Protein AF-A0A4Q2Y073-F1 (afdb_monomer_lite)

Structure (mmCIF, N/CA/C/O backbone):
data_AF-A0A4Q2Y073-F1
#
_entry.id   AF-A0A4Q2Y073-F1
#
loop_
_atom_site.group_PDB
_atom_site.id
_atom_site.type_symbol
_atom_site.label_atom_id
_atom_site.label_alt_id
_atom_site.label_comp_id
_atom_site.label_asym_id
_atom_site.label_entity_id
_atom_site.label_seq_id
_atom_site.pdbx_PDB_ins_code
_atom_site.Cartn_x
_atom_site.Cartn_y
_atom_site.Cartn_z
_atom_site.occupancy
_atom_site.B_iso_or_equiv
_atom_site.auth_seq_id
_atom_site.auth_comp_id
_atom_site.auth_asym_id
_atom_site.auth_atom_id
_atom_site.pdbx_PDB_model_num
ATOM 1 N N . MET A 1 1 ? -20.822 -7.793 -3.739 1.00 75.00 1 MET A N 1
ATOM 2 C CA . MET A 1 1 ? -19.571 -7.142 -3.319 1.00 75.00 1 MET A CA 1
ATOM 3 C C . MET A 1 1 ? -18.975 -7.915 -2.156 1.00 75.00 1 MET A C 1
ATOM 5 O O . MET A 1 1 ? -19.641 -8.054 -1.139 1.00 75.00 1 MET A O 1
ATOM 9 N N . GLU A 1 2 ? -17.759 -8.429 -2.308 1.00 83.19 2 GLU A N 1
ATOM 10 C CA . GLU A 1 2 ? -16.995 -9.062 -1.223 1.00 83.19 2 GLU A CA 1
ATOM 11 C C . GLU A 1 2 ? -15.728 -8.241 -0.968 1.00 83.19 2 GLU A C 1
ATOM 13 O O . GLU A 1 2 ? -15.013 -7.920 -1.918 1.00 83.19 2 GLU A O 1
ATOM 18 N N . LEU A 1 3 ? -15.461 -7.868 0.287 1.00 86.25 3 LEU A N 1
ATOM 19 C CA . LEU A 1 3 ? -14.243 -7.145 0.656 1.00 86.25 3 LEU A CA 1
ATOM 20 C C . LEU A 1 3 ? -13.052 -8.110 0.585 1.00 86.25 3 LEU A C 1
ATOM 22 O O . LEU A 1 3 ? -13.012 -9.090 1.320 1.00 86.25 3 LEU A O 1
ATOM 26 N N . ALA A 1 4 ? -12.096 -7.837 -0.300 1.00 87.00 4 ALA A N 1
ATOM 27 C CA . ALA A 1 4 ? -10.931 -8.694 -0.515 1.00 87.00 4 ALA A CA 1
ATOM 28 C C . ALA A 1 4 ? -9.730 -8.285 0.348 1.00 87.00 4 ALA A C 1
ATOM 30 O O . ALA A 1 4 ? -8.956 -9.143 0.764 1.00 87.00 4 ALA A O 1
ATOM 31 N N . GLY A 1 5 ? -9.572 -6.991 0.628 1.00 85.88 5 GLY A N 1
ATOM 32 C CA . GLY A 1 5 ? -8.510 -6.488 1.494 1.00 85.88 5 GLY A CA 1
ATOM 33 C C . GLY A 1 5 ? -8.743 -5.039 1.899 1.00 85.88 5 GLY A C 1
ATOM 34 O O . GLY A 1 5 ? -9.392 -4.289 1.171 1.00 85.88 5 GLY A O 1
ATOM 35 N N . ILE A 1 6 ? -8.212 -4.652 3.057 1.00 91.56 6 ILE A N 1
ATOM 36 C CA . ILE A 1 6 ? -8.325 -3.304 3.616 1.00 91.56 6 ILE A CA 1
ATOM 37 C C . ILE A 1 6 ? -7.020 -2.922 4.315 1.00 91.56 6 ILE A C 1
ATOM 39 O O . ILE A 1 6 ? -6.387 -3.757 4.956 1.00 91.56 6 ILE A O 1
ATOM 43 N N . GLU A 1 7 ? -6.604 -1.672 4.153 1.00 90.38 7 GLU A N 1
ATOM 44 C CA . GLU A 1 7 ? -5.369 -1.134 4.703 1.00 90.38 7 GLU A CA 1
ATOM 45 C C . GLU A 1 7 ? -5.592 0.279 5.259 1.00 90.38 7 GLU A C 1
ATOM 47 O O . GLU A 1 7 ? -6.222 1.097 4.576 1.00 90.38 7 GLU A O 1
ATOM 52 N N . PRO A 1 8 ? -5.045 0.611 6.445 1.00 88.12 8 PRO A N 1
ATOM 53 C CA . PRO A 1 8 ? -4.270 -0.257 7.345 1.00 88.12 8 PRO A CA 1
ATOM 54 C C . PRO A 1 8 ? -5.143 -1.180 8.226 1.00 88.12 8 PRO A C 1
ATOM 56 O O . PRO A 1 8 ? -6.175 -0.753 8.732 1.00 88.12 8 PRO A O 1
ATOM 59 N N . ASP A 1 9 ? -4.680 -2.412 8.475 1.00 84.75 9 ASP A N 1
ATOM 60 C CA . ASP A 1 9 ? -5.306 -3.389 9.395 1.00 84.75 9 ASP A CA 1
ATOM 61 C C . ASP A 1 9 ? -4.313 -3.996 10.427 1.00 84.75 9 ASP A C 1
ATOM 63 O O . ASP A 1 9 ? -3.459 -4.804 10.046 1.00 84.75 9 ASP A O 1
ATOM 67 N N . PRO A 1 10 ? -4.342 -3.638 11.722 1.00 86.62 10 PRO A N 1
ATOM 68 C CA . PRO A 1 10 ? -5.423 -2.933 12.400 1.00 86.62 10 PRO A CA 1
ATOM 69 C C . PRO A 1 10 ? -5.473 -1.439 12.066 1.00 86.62 10 PRO A C 1
ATOM 71 O O . PRO A 1 10 ? -4.451 -0.802 11.799 1.00 86.62 10 PRO A O 1
ATOM 74 N N . HIS A 1 11 ? -6.684 -0.885 12.119 1.00 89.25 11 HIS A N 1
ATOM 75 C CA . HIS A 1 11 ? -6.937 0.537 11.912 1.00 89.25 11 HIS A CA 1
ATOM 76 C C . HIS A 1 11 ? -6.425 1.339 13.124 1.00 89.25 11 HIS A C 1
ATOM 78 O O . HIS A 1 11 ? -6.767 0.990 14.256 1.00 89.25 11 HIS A O 1
ATOM 84 N N . PRO A 1 12 ? -5.613 2.392 12.927 1.00 88.12 12 PRO A N 1
ATOM 85 C CA . PRO A 1 12 ? -5.075 3.190 14.022 1.00 88.12 12 PRO A CA 1
ATOM 86 C C . PRO A 1 12 ? -6.092 4.209 14.557 1.00 88.12 12 PRO A C 1
ATOM 88 O O . PRO A 1 12 ? -7.053 4.574 13.875 1.00 88.12 12 PRO A O 1
ATOM 91 N N . ASP A 1 13 ? -5.814 4.734 15.751 1.00 89.69 13 ASP A N 1
ATOM 92 C CA . ASP A 1 13 ? -6.601 5.805 16.365 1.00 89.69 13 ASP A CA 1
ATOM 93 C C . ASP A 1 13 ? -6.501 7.128 15.587 1.00 89.69 13 ASP A C 1
ATOM 95 O O . ASP A 1 13 ? -5.451 7.498 15.048 1.00 89.69 13 ASP A O 1
ATOM 99 N N . VAL A 1 14 ? -7.612 7.872 15.563 1.00 89.25 14 VAL A N 1
ATOM 100 C CA . VAL A 1 14 ? -7.724 9.158 14.863 1.00 89.25 14 VAL A CA 1
ATOM 101 C C . VAL A 1 14 ? -7.489 10.310 15.837 1.00 89.25 14 VAL A C 1
ATOM 103 O O . VAL A 1 14 ? -8.255 10.512 16.777 1.00 89.25 14 VAL A O 1
ATOM 106 N N . PHE A 1 15 ? -6.451 11.107 15.580 1.00 85.25 15 PHE A N 1
ATOM 107 C CA . PHE A 1 15 ? -6.108 12.290 16.372 1.00 85.25 15 PHE A CA 1
ATOM 108 C C . PHE A 1 15 ? -6.497 13.586 15.653 1.00 85.25 15 PHE A C 1
ATOM 110 O O . PHE A 1 15 ? -6.674 13.623 14.433 1.00 85.25 15 PHE A O 1
ATOM 117 N N . ALA A 1 16 ? -6.585 14.684 16.407 1.00 81.31 16 ALA A N 1
ATOM 118 C CA . ALA A 1 16 ? -6.810 16.005 15.830 1.00 81.31 16 ALA A CA 1
ATOM 119 C C . ALA A 1 16 ? -5.737 16.329 14.766 1.00 81.31 16 ALA A C 1
ATOM 121 O O . ALA A 1 16 ? -4.550 16.077 14.970 1.00 81.31 16 ALA A O 1
ATOM 122 N N . ALA A 1 17 ? -6.173 16.882 13.630 1.00 83.94 17 ALA A N 1
ATOM 123 C CA . ALA A 1 17 ? -5.347 17.294 12.486 1.00 83.94 17 ALA A CA 1
ATOM 124 C C . ALA A 1 17 ? -4.660 16.184 11.656 1.00 83.94 17 ALA A C 1
ATOM 126 O O . ALA A 1 17 ? -3.944 16.512 10.709 1.00 83.94 17 ALA A O 1
ATOM 127 N N . ARG A 1 18 ? -4.894 14.891 11.928 1.00 87.00 18 ARG A N 1
ATOM 128 C CA . ARG A 1 18 ? -4.392 13.790 11.082 1.00 87.00 18 ARG A CA 1
ATOM 129 C C . ARG A 1 18 ? -5.543 12.902 10.602 1.00 87.00 18 ARG A C 1
ATOM 131 O O . ARG A 1 18 ? -6.131 12.204 11.425 1.00 87.00 18 ARG A O 1
ATOM 138 N N . PRO A 1 19 ? -5.880 12.903 9.300 1.00 88.81 19 PRO A N 1
ATOM 139 C CA . PRO A 1 19 ? -6.921 12.023 8.792 1.00 88.81 19 PRO A CA 1
ATOM 140 C C . PRO A 1 19 ? -6.459 10.562 8.817 1.00 88.81 19 PRO A C 1
ATOM 142 O O . PRO A 1 19 ? -5.293 10.263 8.552 1.00 88.81 19 PRO A O 1
ATOM 145 N N . LEU A 1 20 ? -7.398 9.654 9.077 1.00 88.69 20 LEU A N 1
ATOM 146 C CA . LEU A 1 20 ? -7.237 8.238 8.775 1.00 88.69 20 LEU A CA 1
ATOM 147 C C . LEU A 1 20 ? -7.658 8.006 7.324 1.00 88.69 20 LEU A C 1
ATOM 149 O O . LEU A 1 20 ? -8.812 8.234 6.963 1.00 88.69 20 LEU A O 1
ATOM 153 N N . ILE A 1 21 ? -6.708 7.566 6.503 1.00 89.88 21 ILE A N 1
ATOM 154 C CA . ILE A 1 21 ? -6.957 7.155 5.123 1.00 89.88 21 ILE A CA 1
ATOM 155 C C . ILE A 1 21 ? -7.011 5.634 5.111 1.00 89.88 21 ILE A C 1
ATOM 157 O O . ILE A 1 21 ? -6.058 4.979 5.529 1.00 89.88 21 ILE A O 1
ATOM 161 N N . VAL A 1 22 ? -8.132 5.097 4.638 1.00 90.94 22 VAL A N 1
ATOM 162 C CA . VAL A 1 22 ? -8.341 3.659 4.485 1.00 90.94 22 VAL A CA 1
ATOM 163 C C . VAL A 1 22 ? -8.518 3.359 3.007 1.00 90.94 22 VAL A C 1
ATOM 165 O O . VAL A 1 22 ? -9.295 4.025 2.323 1.00 90.94 22 VAL A O 1
ATOM 168 N N . THR A 1 23 ? -7.794 2.362 2.514 1.00 90.44 23 THR A N 1
ATOM 169 C CA . THR A 1 23 ? -7.907 1.879 1.136 1.00 90.44 23 THR A CA 1
ATOM 170 C C . THR A 1 23 ? -8.220 0.397 1.148 1.00 90.44 23 THR A C 1
ATOM 172 O O . THR A 1 23 ? -7.755 -0.335 2.014 1.00 90.44 23 THR A O 1
ATOM 175 N N . GLY A 1 24 ? -9.020 -0.066 0.196 1.00 89.38 24 GLY A N 1
ATOM 176 C CA . GLY A 1 24 ? -9.394 -1.468 0.138 1.00 89.38 24 GLY A CA 1
ATOM 177 C C . GLY A 1 24 ? -9.779 -1.902 -1.260 1.00 89.38 24 GLY A C 1
ATOM 178 O O . GLY A 1 24 ? -10.102 -1.083 -2.119 1.00 89.38 24 GLY A O 1
ATOM 179 N N . THR A 1 25 ? -9.732 -3.208 -1.471 1.00 89.06 25 THR A N 1
ATOM 180 C CA . THR A 1 25 ? -10.136 -3.857 -2.713 1.00 89.06 25 THR A CA 1
ATOM 181 C C . THR A 1 25 ? -11.369 -4.703 -2.457 1.00 89.06 25 THR A C 1
ATOM 183 O O . THR A 1 25 ? -11.548 -5.282 -1.383 1.00 89.06 25 THR A O 1
ATOM 186 N N . TRP A 1 26 ? -12.238 -4.785 -3.454 1.00 88.75 26 TRP A N 1
ATOM 187 C CA . TRP A 1 26 ? -13.424 -5.628 -3.415 1.00 88.75 26 TRP A CA 1
ATOM 188 C C . TRP A 1 26 ? -13.524 -6.458 -4.690 1.00 88.75 26 TRP A C 1
ATOM 190 O O . TRP A 1 26 ? -12.904 -6.153 -5.708 1.00 88.75 26 TRP A O 1
ATOM 200 N N . LYS A 1 27 ? -14.321 -7.521 -4.624 1.00 87.12 27 LYS A N 1
ATOM 201 C CA . LYS A 1 27 ? -14.687 -8.356 -5.767 1.00 87.12 27 LYS A CA 1
ATOM 202 C C . LYS A 1 27 ? -16.178 -8.213 -6.074 1.00 87.12 27 LYS A C 1
ATOM 204 O O . LYS A 1 27 ? -17.012 -8.108 -5.166 1.00 87.12 27 LYS A O 1
ATOM 209 N N . GLY A 1 28 ? -16.506 -8.249 -7.364 1.00 85.06 28 GLY A N 1
ATOM 210 C CA . GLY A 1 28 ? -17.866 -8.079 -7.883 1.00 85.06 28 GLY A CA 1
ATOM 211 C C . GLY A 1 28 ? -18.299 -6.615 -7.994 1.00 85.06 28 GLY A C 1
ATOM 212 O O . GLY A 1 28 ? -17.498 -5.701 -7.803 1.00 85.06 28 GLY A O 1
ATOM 213 N N . GLU A 1 29 ? -19.576 -6.393 -8.304 1.00 80.50 29 GLU A N 1
ATOM 214 C CA . GLU A 1 29 ? -20.110 -5.040 -8.489 1.00 80.50 29 GLU A CA 1
ATOM 215 C C . GLU A 1 29 ? -20.151 -4.245 -7.171 1.00 80.50 29 GLU A C 1
ATOM 217 O O . GLU A 1 29 ? -20.529 -4.812 -6.133 1.00 80.50 29 GLU A O 1
ATOM 222 N N . PRO A 1 30 ? -19.768 -2.951 -7.191 1.00 76.44 30 PRO A N 1
ATOM 223 C CA . PRO A 1 30 ? -19.829 -2.080 -6.025 1.00 76.44 30 PRO A CA 1
ATOM 224 C C . PRO A 1 30 ? -21.289 -1.736 -5.714 1.00 76.44 30 PRO A C 1
ATOM 226 O O . PRO A 1 30 ? -21.911 -0.917 -6.384 1.00 76.44 30 PRO A O 1
ATOM 229 N N . ALA A 1 31 ? -21.843 -2.369 -4.683 1.00 79.50 31 ALA A N 1
ATOM 230 C CA . ALA A 1 31 ? -23.210 -2.136 -4.237 1.00 79.50 31 ALA A CA 1
ATOM 231 C C . ALA A 1 31 ? -23.277 -2.135 -2.708 1.00 79.50 31 ALA A C 1
ATOM 233 O O . ALA A 1 31 ? -22.659 -2.976 -2.052 1.00 79.50 31 ALA A O 1
ATOM 234 N N . GLY A 1 32 ? -24.060 -1.209 -2.147 1.00 86.00 32 GLY A N 1
ATOM 235 C CA . GLY A 1 32 ? -24.312 -1.108 -0.711 1.00 86.00 32 GLY A CA 1
ATOM 236 C C . GLY A 1 32 ? -23.710 0.138 -0.062 1.00 86.00 32 GLY A C 1
ATOM 237 O O . GLY A 1 32 ? -23.555 1.181 -0.696 1.00 86.00 32 GLY A O 1
ATOM 238 N N . LYS A 1 33 ? -23.417 0.029 1.238 1.00 90.75 33 LYS A N 1
ATOM 239 C CA . LYS A 1 33 ? -22.979 1.144 2.085 1.00 90.75 33 LYS A CA 1
ATOM 240 C C . LYS A 1 33 ? -21.693 0.797 2.820 1.00 90.75 33 LYS A C 1
ATOM 242 O O . LYS A 1 33 ? -21.567 -0.297 3.365 1.00 90.75 33 LYS A O 1
ATOM 247 N N . ILE A 1 34 ? -20.775 1.755 2.888 1.00 89.75 34 ILE A N 1
ATOM 248 C CA . ILE A 1 34 ? -19.626 1.708 3.791 1.00 89.75 34 ILE A CA 1
ATOM 249 C C . ILE A 1 34 ? -20.051 2.367 5.100 1.00 89.75 34 ILE A C 1
ATOM 251 O O . ILE A 1 34 ? -20.446 3.532 5.106 1.00 89.75 34 ILE A O 1
ATOM 255 N N . VAL A 1 35 ? -19.968 1.630 6.206 1.00 92.62 35 VAL A N 1
ATOM 256 C CA . VAL A 1 35 ? -20.296 2.139 7.542 1.00 92.62 35 VAL A CA 1
ATOM 257 C C . VAL A 1 35 ? -19.015 2.247 8.357 1.00 92.62 35 VAL A C 1
ATOM 259 O O . VAL A 1 35 ? -18.364 1.247 8.647 1.00 92.62 35 VAL A O 1
ATOM 262 N N . VAL A 1 36 ? -18.661 3.472 8.731 1.00 92.00 36 VAL A N 1
ATOM 263 C CA . VAL A 1 36 ? -17.516 3.781 9.587 1.00 92.00 36 VAL A CA 1
ATOM 264 C C . VAL A 1 36 ? -18.018 3.948 11.011 1.00 92.00 36 VAL A C 1
A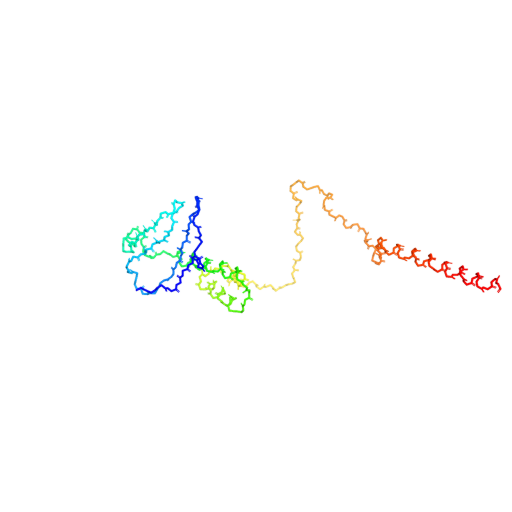TOM 266 O O . VAL A 1 36 ? -18.876 4.794 11.264 1.00 92.00 36 VAL A O 1
ATOM 269 N N . ARG A 1 37 ? -17.478 3.151 11.936 1.00 93.25 37 ARG A N 1
ATOM 270 C CA . ARG A 1 37 ? -17.812 3.185 13.365 1.00 93.25 37 ARG A CA 1
ATOM 271 C C . ARG A 1 37 ? -16.575 3.448 14.205 1.00 93.25 37 ARG A C 1
ATOM 273 O O . ARG A 1 37 ? -15.486 3.004 13.858 1.00 93.25 37 ARG A O 1
ATOM 280 N N . GLY A 1 38 ? -16.761 4.133 15.324 1.00 91.88 38 GLY A N 1
ATOM 281 C CA . GLY A 1 38 ? -15.699 4.387 16.287 1.00 91.88 38 GLY A CA 1
ATOM 282 C C . GLY A 1 38 ? -16.210 5.080 17.541 1.00 91.88 38 GLY A C 1
ATOM 283 O O . GLY A 1 38 ? -17.415 5.228 17.747 1.00 91.88 38 GLY A O 1
ATOM 284 N N . ILE A 1 39 ? -15.277 5.518 18.377 1.00 92.81 39 ILE A N 1
ATOM 285 C CA . ILE A 1 39 ? -15.551 6.288 19.590 1.00 92.81 39 ILE A CA 1
ATOM 286 C C . ILE A 1 39 ? -14.884 7.653 19.415 1.00 92.81 39 ILE A C 1
ATOM 288 O O . ILE A 1 39 ? -13.693 7.734 19.126 1.00 92.81 39 ILE A O 1
ATOM 292 N N . GLY A 1 40 ? -15.661 8.729 19.535 1.00 89.94 40 GLY A N 1
ATOM 293 C CA . GLY A 1 40 ? -15.152 10.096 19.461 1.00 89.94 40 GLY A CA 1
ATOM 294 C C . GLY A 1 40 ? -14.318 10.469 20.690 1.00 89.94 40 GLY A C 1
ATOM 295 O O . GLY A 1 40 ? -14.416 9.836 21.737 1.00 89.94 40 GLY A O 1
ATOM 296 N N . GLY A 1 41 ? -13.532 11.547 20.600 1.00 86.19 41 GLY A N 1
ATOM 297 C CA . GLY A 1 41 ? -12.655 11.992 21.700 1.00 86.19 41 GLY A CA 1
ATOM 298 C C . GLY A 1 41 ? -13.379 12.391 22.998 1.00 86.19 41 GLY A C 1
ATOM 299 O O . GLY A 1 41 ? -12.760 12.478 24.050 1.00 86.19 41 GLY A O 1
ATOM 300 N N . ASN A 1 42 ? -14.693 12.605 22.938 1.00 89.50 42 ASN A N 1
ATOM 301 C CA . ASN A 1 42 ? -15.586 12.842 24.077 1.00 89.50 42 ASN A CA 1
ATOM 302 C C . ASN A 1 42 ? -16.227 11.547 24.632 1.00 89.50 42 ASN A C 1
ATOM 304 O O . ASN A 1 42 ? -17.113 11.625 25.479 1.00 89.50 42 ASN A O 1
ATOM 308 N N . GLY A 1 43 ? -15.847 10.371 24.122 1.00 89.56 43 GLY A N 1
ATOM 309 C CA . GLY A 1 43 ? -16.414 9.076 24.500 1.00 89.56 43 GLY A CA 1
ATOM 310 C C . GLY A 1 43 ? -17.750 8.728 23.834 1.00 89.56 43 GLY A C 1
ATOM 311 O O . GLY A 1 43 ? -18.297 7.663 24.111 1.00 89.56 43 GLY A O 1
ATOM 312 N N . THR A 1 44 ? -18.298 9.575 22.954 1.00 94.12 44 THR A N 1
ATOM 313 C CA . THR A 1 44 ? -19.563 9.265 22.265 1.00 94.12 44 THR A CA 1
ATOM 314 C C . THR A 1 44 ? -19.340 8.336 21.080 1.00 94.12 44 THR A C 1
ATOM 316 O O . THR A 1 44 ? -18.359 8.491 20.350 1.00 94.12 44 THR A O 1
ATOM 319 N N . ALA A 1 45 ? -20.271 7.411 20.847 1.00 94.19 45 ALA A N 1
ATOM 320 C CA . ALA A 1 45 ? -20.250 6.574 19.654 1.00 94.19 45 ALA A CA 1
ATOM 321 C C . ALA A 1 45 ? -20.347 7.438 18.388 1.00 94.19 45 ALA A C 1
ATOM 323 O O . ALA A 1 45 ? -21.192 8.327 18.285 1.00 94.19 45 ALA A O 1
ATOM 324 N N . PHE A 1 46 ? -19.474 7.158 17.428 1.00 92.38 46 PHE A N 1
ATOM 325 C CA . PHE A 1 46 ? -19.470 7.769 16.110 1.00 92.38 46 PHE A CA 1
ATOM 326 C C . PHE A 1 46 ? -19.887 6.725 15.078 1.00 92.38 46 PHE A C 1
ATOM 328 O O . PHE A 1 46 ? -19.324 5.631 15.037 1.00 92.38 46 PHE A O 1
ATOM 335 N N . GLU A 1 47 ? -20.845 7.077 14.225 1.00 94.94 47 GLU A N 1
ATOM 336 C CA . GLU A 1 47 ? -21.219 6.284 13.059 1.00 94.94 47 GLU A CA 1
ATOM 337 C C . GLU A 1 47 ? -21.422 7.210 11.860 1.00 94.94 47 GLU A C 1
ATOM 339 O O . GLU A 1 47 ? -22.109 8.229 11.952 1.00 94.94 47 GLU A O 1
ATOM 344 N N . LYS A 1 48 ? -20.828 6.851 10.723 1.00 92.31 48 LYS A N 1
ATOM 345 C CA . LYS A 1 48 ? -21.055 7.525 9.447 1.00 92.31 48 LYS A CA 1
ATOM 346 C C . LYS A 1 48 ? -21.237 6.492 8.350 1.00 92.31 48 LYS A C 1
ATOM 348 O O . LYS A 1 48 ? -20.409 5.602 8.191 1.00 92.31 48 LYS A O 1
ATOM 353 N N . SER A 1 49 ? -22.307 6.641 7.579 1.00 93.62 49 SER A N 1
ATOM 354 C CA . SER A 1 49 ? -22.583 5.803 6.416 1.00 93.62 49 SER A CA 1
ATOM 355 C C . SER A 1 49 ? -22.274 6.569 5.136 1.00 93.62 49 SER A C 1
ATOM 357 O O . SER A 1 49 ? -22.618 7.742 5.017 1.00 93.62 49 SER A O 1
ATOM 359 N N . ILE A 1 50 ? -21.663 5.886 4.176 1.00 90.56 50 ILE A N 1
ATOM 360 C CA . ILE A 1 50 ? -21.389 6.381 2.827 1.00 90.56 50 ILE A CA 1
ATOM 361 C C . ILE A 1 50 ? -22.070 5.423 1.856 1.00 90.56 50 ILE A C 1
ATOM 363 O O . ILE A 1 50 ? -21.812 4.219 1.898 1.00 90.56 50 ILE A O 1
ATOM 367 N N . ASP A 1 51 ? -22.964 5.942 1.021 1.00 89.81 51 ASP A N 1
ATOM 368 C CA . ASP A 1 51 ? -23.603 5.161 -0.034 1.00 89.81 51 ASP A CA 1
ATOM 369 C C . ASP A 1 51 ? -22.683 5.085 -1.259 1.00 89.81 51 ASP A C 1
ATOM 371 O O . ASP A 1 51 ? -22.193 6.106 -1.748 1.00 89.81 51 ASP A O 1
ATOM 375 N N . LEU A 1 52 ? -22.410 3.867 -1.731 1.00 86.50 52 LEU A N 1
ATOM 376 C CA . LEU A 1 52 ? -21.486 3.656 -2.843 1.00 86.50 52 LEU A CA 1
ATOM 377 C C . LEU A 1 52 ? -22.046 4.171 -4.169 1.00 86.50 52 LEU A C 1
ATOM 379 O O . LEU A 1 52 ? -21.264 4.635 -4.994 1.00 86.50 52 LEU A O 1
ATOM 383 N N . ALA A 1 53 ? -23.365 4.124 -4.377 1.00 83.62 53 ALA A N 1
ATOM 384 C CA . ALA A 1 53 ? -23.976 4.607 -5.611 1.00 83.62 53 ALA A CA 1
ATOM 385 C C . ALA A 1 53 ? -23.900 6.138 -5.699 1.00 83.62 53 ALA A C 1
ATOM 387 O O . ALA A 1 53 ? -23.585 6.685 -6.755 1.00 83.62 53 ALA A O 1
ATOM 388 N N . GLU A 1 54 ? -24.122 6.828 -4.577 1.00 84.88 54 GLU A N 1
ATOM 389 C CA . GLU A 1 54 ? -23.990 8.286 -4.493 1.00 84.88 54 GLU A CA 1
ATOM 390 C C . GLU A 1 54 ? -22.534 8.733 -4.691 1.00 84.88 54 GLU A C 1
ATOM 392 O O . GLU A 1 54 ? -22.260 9.638 -5.480 1.00 84.88 54 GLU A O 1
ATOM 397 N N . ALA A 1 55 ? -21.583 8.057 -4.037 1.00 83.19 55 ALA A N 1
ATOM 398 C CA . ALA A 1 55 ? -20.160 8.347 -4.195 1.00 83.19 55 ALA A CA 1
ATOM 399 C C . ALA A 1 55 ? -19.684 8.111 -5.640 1.00 83.19 55 ALA A C 1
ATOM 401 O O . ALA A 1 55 ? -19.037 8.976 -6.230 1.00 83.19 55 ALA A O 1
ATOM 402 N N . ALA A 1 56 ? -20.067 6.978 -6.235 1.00 80.06 56 ALA A N 1
ATOM 403 C CA . ALA A 1 56 ? -19.784 6.643 -7.628 1.00 80.06 56 ALA A CA 1
ATOM 404 C C . ALA A 1 56 ? -20.324 7.695 -8.608 1.00 80.06 56 ALA A C 1
ATOM 406 O O . ALA A 1 56 ? -19.626 8.065 -9.552 1.00 80.06 56 ALA A O 1
ATOM 407 N N . ALA A 1 57 ? -21.540 8.201 -8.380 1.00 80.19 57 ALA A N 1
ATOM 408 C CA . ALA A 1 57 ? -22.136 9.240 -9.214 1.00 80.19 57 ALA A CA 1
ATOM 409 C C . ALA A 1 57 ? -21.394 10.585 -9.103 1.00 80.19 57 ALA A C 1
ATOM 411 O O . ALA A 1 57 ? -21.298 11.311 -10.090 1.00 80.19 57 ALA A O 1
ATOM 412 N N . ALA A 1 58 ? -20.854 10.913 -7.925 1.00 80.50 58 ALA A N 1
ATOM 413 C CA . ALA A 1 58 ? -20.158 12.175 -7.684 1.00 80.50 58 ALA A CA 1
ATOM 414 C C . ALA A 1 58 ? -18.719 12.205 -8.232 1.00 80.50 58 ALA A C 1
ATOM 416 O O . ALA A 1 58 ? -18.292 13.230 -8.763 1.00 80.50 58 ALA A O 1
ATOM 417 N N . THR A 1 59 ? -17.958 11.114 -8.092 1.00 78.38 59 THR A N 1
ATOM 418 C CA . THR A 1 59 ? -16.513 11.087 -8.410 1.00 78.38 59 THR A CA 1
ATOM 419 C C . THR A 1 59 ? -16.134 10.172 -9.571 1.00 78.38 59 THR A C 1
ATOM 421 O O . THR A 1 59 ? -14.978 10.174 -9.991 1.00 78.38 59 THR A O 1
ATOM 424 N N . GLY A 1 60 ? -17.082 9.393 -10.095 1.00 73.06 60 GLY A N 1
ATOM 425 C CA . GLY A 1 60 ? -16.788 8.277 -10.986 1.00 73.06 60 GLY A CA 1
ATOM 426 C C . GLY A 1 60 ? -16.287 7.053 -10.216 1.00 73.06 60 GLY A C 1
ATOM 427 O O . GLY A 1 60 ? -15.819 7.146 -9.079 1.00 73.06 60 GLY A O 1
ATOM 428 N N . VAL A 1 61 ? -16.424 5.884 -10.843 1.00 70.56 61 VAL A N 1
ATOM 429 C CA . VAL A 1 61 ? -16.095 4.579 -10.235 1.00 70.56 61 VAL A CA 1
ATOM 430 C C . VAL A 1 61 ? -14.665 4.147 -10.544 1.00 70.56 61 VAL A C 1
ATOM 432 O O . VAL A 1 61 ? -14.083 3.350 -9.814 1.00 70.56 61 VAL A O 1
ATOM 435 N N . ASP A 1 62 ? -14.104 4.675 -11.629 1.00 78.12 62 ASP A N 1
ATOM 436 C CA . ASP A 1 62 ? -12.879 4.163 -12.220 1.00 78.12 62 ASP A CA 1
ATOM 437 C C . ASP A 1 62 ? -11.823 5.264 -12.242 1.00 78.12 62 ASP A C 1
ATOM 439 O O . ASP A 1 62 ? -11.861 6.191 -13.053 1.00 78.12 62 ASP A O 1
ATOM 443 N N . HIS A 1 63 ? -10.903 5.196 -11.282 1.00 86.06 63 HIS A N 1
ATOM 444 C CA . HIS A 1 63 ? -9.799 6.136 -11.183 1.00 86.06 63 HIS A CA 1
ATOM 445 C C . HIS A 1 63 ? -8.478 5.357 -11.170 1.00 86.06 63 HIS A C 1
ATOM 447 O O . HIS A 1 63 ? -8.192 4.653 -10.195 1.00 86.06 63 HIS A O 1
ATOM 453 N N . PRO A 1 64 ? -7.616 5.510 -12.195 1.00 86.50 64 PRO A N 1
ATOM 454 C CA . PRO A 1 64 ? -6.447 4.647 -12.398 1.00 86.50 64 PRO A CA 1
ATOM 455 C C . PRO A 1 64 ? -5.413 4.739 -11.267 1.00 86.50 64 PRO A C 1
ATOM 457 O O . PRO A 1 64 ? -4.609 3.831 -11.078 1.00 86.50 64 PRO A O 1
ATOM 460 N N . ALA A 1 65 ? -5.437 5.819 -10.481 1.00 89.12 65 ALA A N 1
ATOM 461 C CA . ALA A 1 65 ? -4.559 5.964 -9.322 1.00 89.12 65 ALA A CA 1
ATOM 462 C C . ALA A 1 65 ? -4.988 5.137 -8.093 1.00 89.12 65 ALA A C 1
ATOM 464 O O . ALA A 1 65 ? -4.142 4.864 -7.246 1.00 89.12 65 ALA A O 1
ATOM 465 N N . LEU A 1 66 ? -6.261 4.733 -7.961 1.00 89.56 66 LEU A N 1
ATOM 466 C CA . LEU A 1 66 ? -6.744 4.037 -6.756 1.00 89.56 66 LEU A CA 1
ATOM 467 C C . LEU A 1 66 ? -6.086 2.661 -6.555 1.00 89.56 66 LEU A C 1
ATOM 469 O O . LEU A 1 66 ? -5.613 2.409 -5.444 1.00 89.56 66 LEU A O 1
ATOM 473 N N . PRO A 1 67 ? -5.953 1.800 -7.588 1.00 91.00 67 PRO A N 1
ATOM 474 C CA . PRO A 1 67 ? -5.231 0.536 -7.444 1.00 91.00 67 PRO A CA 1
ATOM 475 C C . PRO A 1 67 ? -3.770 0.737 -7.025 1.00 91.00 67 PRO A C 1
ATOM 477 O O . PRO A 1 67 ? -3.255 0.008 -6.182 1.00 91.00 67 PRO A O 1
ATOM 480 N N . VAL A 1 68 ? -3.113 1.762 -7.579 1.00 93.12 68 VAL A N 1
ATOM 481 C CA . VAL A 1 68 ? -1.715 2.103 -7.273 1.00 93.12 68 VAL A CA 1
ATOM 482 C C . VAL A 1 68 ? -1.572 2.588 -5.827 1.00 93.12 68 VAL A C 1
ATOM 484 O O . VAL A 1 68 ? -0.624 2.203 -5.147 1.00 93.12 68 VAL A O 1
ATOM 487 N N . LEU A 1 69 ? -2.508 3.408 -5.336 1.00 92.38 69 LEU A N 1
ATOM 488 C CA . LEU A 1 69 ? -2.520 3.888 -3.950 1.00 92.38 69 LEU A CA 1
ATOM 489 C C . LEU A 1 69 ? -2.696 2.740 -2.953 1.00 92.38 69 LEU A C 1
ATOM 491 O O . LEU A 1 69 ? -1.926 2.649 -1.999 1.00 92.38 69 LEU A O 1
ATOM 495 N N . TRP A 1 70 ? -3.649 1.840 -3.207 1.00 92.94 70 TRP A N 1
ATOM 496 C CA . TRP A 1 70 ? -3.835 0.644 -2.384 1.00 92.94 70 TRP A CA 1
ATOM 497 C C . TRP A 1 70 ? -2.569 -0.224 -2.361 1.00 92.94 70 TRP A C 1
ATOM 499 O O . TRP A 1 70 ? -2.084 -0.592 -1.291 1.00 92.94 70 TRP A O 1
ATOM 509 N N . ALA A 1 71 ? -1.988 -0.501 -3.533 1.00 94.81 71 ALA A N 1
ATOM 510 C CA . ALA A 1 71 ? -0.797 -1.338 -3.639 1.00 94.81 71 ALA A CA 1
ATOM 511 C C . ALA A 1 71 ? 0.409 -0.723 -2.911 1.00 94.81 71 ALA A C 1
ATOM 513 O O . ALA A 1 71 ? 1.156 -1.442 -2.252 1.00 94.81 71 ALA A O 1
ATOM 514 N N . ARG A 1 72 ? 0.580 0.606 -2.966 1.00 93.94 72 ARG A N 1
ATOM 515 C CA . ARG A 1 72 ? 1.636 1.315 -2.224 1.00 93.94 72 ARG A CA 1
ATOM 516 C C . ARG A 1 72 ? 1.482 1.179 -0.714 1.00 93.94 72 ARG A C 1
ATOM 518 O O . ARG A 1 72 ? 2.469 0.882 -0.047 1.00 93.94 72 ARG A O 1
ATOM 525 N N . GLU A 1 73 ? 0.278 1.364 -0.174 1.00 93.19 73 GLU A N 1
ATOM 526 C CA . GLU A 1 73 ? 0.056 1.186 1.267 1.00 93.19 73 GLU A CA 1
ATOM 527 C C . GLU A 1 73 ? 0.254 -0.273 1.696 1.00 93.19 73 GLU A C 1
ATOM 529 O O . GLU A 1 73 ? 0.871 -0.526 2.733 1.00 93.19 73 GLU A O 1
ATOM 534 N N . ARG A 1 74 ? -0.169 -1.241 0.870 1.00 93.94 74 ARG A N 1
ATOM 535 C CA . ARG A 1 74 ? 0.083 -2.668 1.118 1.00 93.94 74 ARG A CA 1
ATOM 536 C C . ARG A 1 74 ? 1.580 -2.982 1.153 1.00 93.94 74 ARG A C 1
ATOM 538 O O . ARG A 1 74 ? 2.038 -3.628 2.090 1.00 93.94 74 ARG A O 1
ATOM 545 N N . VAL A 1 75 ? 2.347 -2.490 0.178 1.00 94.75 75 VAL A N 1
ATOM 546 C CA . VAL A 1 75 ? 3.815 -2.624 0.142 1.00 94.75 75 VAL A CA 1
ATOM 547 C C . VAL A 1 75 ? 4.444 -2.006 1.387 1.00 94.75 75 VAL A C 1
ATOM 549 O O . VAL A 1 75 ? 5.200 -2.690 2.069 1.00 94.75 75 VAL A O 1
ATOM 552 N N . ARG A 1 76 ? 4.079 -0.766 1.740 1.00 92.94 76 ARG A N 1
ATOM 553 C CA . ARG A 1 76 ? 4.608 -0.072 2.925 1.00 92.94 76 ARG A CA 1
ATOM 554 C C . ARG A 1 76 ? 4.426 -0.904 4.195 1.00 92.94 76 ARG A C 1
ATOM 556 O O . ARG A 1 76 ? 5.335 -1.020 5.005 1.00 92.94 76 ARG A O 1
ATOM 563 N N . ARG A 1 77 ? 3.257 -1.523 4.354 1.00 91.19 77 ARG A N 1
ATOM 564 C CA . ARG A 1 77 ? 2.950 -2.383 5.502 1.00 91.19 77 ARG A CA 1
ATOM 565 C C . ARG A 1 77 ? 3.710 -3.702 5.501 1.00 91.19 77 ARG A C 1
ATOM 567 O O . ARG A 1 77 ? 4.074 -4.184 6.568 1.00 91.19 77 ARG A O 1
ATOM 574 N N . LEU A 1 78 ? 3.914 -4.303 4.333 1.00 93.38 78 LEU A N 1
ATOM 575 C CA . LEU A 1 78 ? 4.706 -5.525 4.191 1.00 93.38 78 LEU A CA 1
ATOM 576 C C . LEU A 1 78 ? 6.193 -5.265 4.466 1.00 93.38 78 LEU A C 1
ATOM 578 O O . LEU A 1 78 ? 6.867 -6.129 5.018 1.00 93.38 78 LEU A O 1
ATOM 582 N N . GLU A 1 79 ? 6.697 -4.078 4.129 1.00 92.69 79 GLU A N 1
ATOM 583 C CA . GLU A 1 79 ? 8.077 -3.668 4.417 1.00 92.69 79 GLU A CA 1
ATOM 584 C C . GLU A 1 79 ? 8.360 -3.514 5.917 1.00 92.69 79 GLU A C 1
ATOM 586 O O . GLU A 1 79 ? 9.474 -3.807 6.353 1.00 92.69 79 GLU A O 1
ATOM 591 N N . ASP A 1 80 ? 7.353 -3.122 6.704 1.00 90.75 80 ASP A N 1
ATOM 592 C CA . ASP A 1 80 ? 7.443 -3.030 8.168 1.00 90.75 80 ASP A CA 1
ATOM 593 C C . ASP A 1 80 ? 7.451 -4.418 8.856 1.00 90.75 80 ASP A C 1
ATOM 595 O O . ASP A 1 80 ? 7.789 -4.531 10.037 1.00 90.75 80 ASP A O 1
ATOM 599 N N . GLN A 1 81 ? 7.083 -5.495 8.147 1.00 88.56 81 GLN A N 1
ATOM 600 C CA . GLN A 1 81 ? 7.048 -6.859 8.688 1.00 88.56 81 GLN A CA 1
ATOM 601 C C . GLN A 1 81 ? 8.421 -7.548 8.638 1.00 88.56 81 GLN A C 1
ATOM 603 O O . GLN A 1 81 ? 9.337 -7.162 7.910 1.00 88.56 81 GLN A O 1
ATOM 608 N N . ALA A 1 82 ? 8.573 -8.631 9.408 1.00 85.88 82 ALA A N 1
ATOM 609 C CA . ALA A 1 82 ? 9.773 -9.458 9.343 1.00 85.88 82 ALA A CA 1
ATOM 610 C C . ALA A 1 82 ? 9.954 -10.036 7.930 1.00 85.88 82 ALA A C 1
ATOM 612 O O . ALA A 1 82 ? 9.036 -10.627 7.359 1.00 85.88 82 ALA A O 1
ATOM 613 N N . LYS A 1 83 ? 11.164 -9.898 7.378 1.00 89.94 83 LYS A N 1
ATOM 614 C CA . LYS A 1 83 ? 11.483 -10.363 6.024 1.00 89.94 83 LYS A CA 1
ATOM 615 C C . LYS A 1 83 ? 11.380 -11.887 5.946 1.00 89.94 83 LYS A C 1
ATOM 617 O O . LYS A 1 83 ? 12.271 -12.598 6.403 1.00 89.94 83 LYS A O 1
ATOM 622 N N . SER A 1 84 ? 10.304 -12.374 5.338 1.00 94.62 84 SER A N 1
ATOM 623 C CA . SER A 1 84 ? 10.105 -13.777 4.977 1.00 94.62 84 SER A CA 1
ATOM 624 C C . SER A 1 84 ? 10.093 -13.934 3.456 1.00 94.62 84 SER A C 1
ATOM 626 O O . SER A 1 84 ? 9.863 -12.971 2.722 1.00 94.62 84 SER A O 1
ATOM 628 N N . ALA A 1 85 ? 10.321 -15.153 2.962 1.00 95.12 85 ALA A N 1
ATOM 629 C CA . ALA A 1 85 ? 10.240 -15.432 1.526 1.00 95.12 85 ALA A CA 1
ATOM 630 C C . ALA A 1 85 ? 8.861 -15.071 0.945 1.00 95.12 85 ALA A C 1
ATOM 632 O O . ALA A 1 85 ? 8.763 -14.634 -0.200 1.00 95.12 85 ALA A O 1
ATOM 633 N N . ASP A 1 86 ? 7.803 -15.209 1.742 1.00 95.38 86 ASP A N 1
ATOM 634 C CA . ASP A 1 86 ? 6.432 -14.920 1.330 1.00 95.38 86 ASP A CA 1
ATOM 635 C C . ASP A 1 86 ? 6.198 -13.415 1.189 1.00 95.38 86 ASP A C 1
ATOM 637 O O . ASP A 1 86 ? 5.690 -12.975 0.160 1.00 95.38 86 ASP A O 1
ATOM 641 N N . VAL A 1 87 ? 6.673 -12.624 2.158 1.00 95.88 87 VAL A N 1
ATOM 642 C CA . VAL A 1 87 ? 6.614 -11.154 2.118 1.00 95.88 87 VAL A CA 1
ATOM 643 C C . VAL A 1 87 ? 7.384 -10.612 0.913 1.00 95.88 87 VAL A C 1
ATOM 645 O O . VAL A 1 87 ? 6.878 -9.762 0.184 1.00 95.88 87 VAL A O 1
ATOM 648 N N . VAL A 1 88 ? 8.581 -11.142 0.641 1.00 96.56 88 VAL A N 1
ATOM 649 C CA . VAL A 1 88 ? 9.378 -10.736 -0.530 1.00 96.56 88 VAL A CA 1
ATOM 650 C C . VAL A 1 88 ? 8.637 -11.038 -1.834 1.00 96.56 88 VAL A C 1
ATOM 652 O O . VAL A 1 88 ? 8.585 -10.185 -2.725 1.00 96.56 88 VAL A O 1
ATOM 655 N N . ARG A 1 89 ? 8.040 -12.231 -1.957 1.00 97.00 89 ARG A N 1
ATOM 656 C CA . ARG A 1 89 ? 7.252 -12.608 -3.141 1.00 97.00 89 ARG A CA 1
ATOM 657 C C . ARG A 1 89 ? 6.040 -11.703 -3.321 1.00 97.00 89 ARG A C 1
ATOM 659 O O . ARG A 1 89 ? 5.782 -11.284 -4.445 1.00 97.00 89 ARG A O 1
ATOM 666 N N . GLU A 1 90 ? 5.331 -11.376 -2.244 1.00 96.06 90 GLU A N 1
ATOM 667 C CA . GLU A 1 90 ? 4.161 -10.498 -2.296 1.00 96.06 90 GLU A CA 1
ATOM 668 C C . GLU A 1 90 ? 4.542 -9.067 -2.704 1.00 96.06 90 GLU A C 1
ATOM 670 O O . GLU A 1 90 ? 3.958 -8.533 -3.646 1.00 96.06 90 GLU A O 1
ATOM 675 N N . ILE A 1 91 ? 5.575 -8.475 -2.090 1.00 96.81 91 ILE A N 1
ATOM 676 C CA . ILE A 1 91 ? 6.061 -7.134 -2.459 1.00 96.81 91 ILE A CA 1
ATOM 677 C C . ILE A 1 91 ? 6.510 -7.103 -3.925 1.00 96.81 91 ILE A C 1
ATOM 679 O O . ILE A 1 91 ? 6.211 -6.152 -4.648 1.00 96.81 91 ILE A O 1
ATOM 683 N N . THR A 1 92 ? 7.213 -8.141 -4.383 1.00 97.25 92 THR A N 1
ATOM 684 C CA . THR A 1 92 ? 7.664 -8.235 -5.779 1.00 97.25 92 THR A CA 1
ATOM 685 C C . THR A 1 92 ? 6.473 -8.341 -6.730 1.00 97.25 92 THR A C 1
ATOM 687 O O . THR A 1 92 ? 6.420 -7.624 -7.726 1.00 97.25 92 THR A O 1
ATOM 690 N N . ALA A 1 93 ? 5.486 -9.184 -6.414 1.00 97.19 93 ALA A N 1
ATOM 691 C CA . ALA A 1 93 ? 4.285 -9.348 -7.228 1.00 97.19 93 ALA A CA 1
ATOM 692 C C . ALA A 1 93 ? 3.470 -8.049 -7.320 1.00 97.19 93 ALA A C 1
ATOM 694 O O . ALA A 1 93 ? 3.054 -7.670 -8.415 1.00 97.19 93 ALA A O 1
ATOM 695 N N . LEU A 1 94 ? 3.289 -7.336 -6.204 1.00 96.19 94 LEU A N 1
ATOM 696 C CA . LEU A 1 94 ? 2.630 -6.026 -6.178 1.00 96.19 94 LEU A CA 1
ATOM 697 C C . LEU A 1 94 ? 3.414 -4.987 -6.984 1.00 96.19 94 LEU A C 1
ATOM 699 O O . LEU A 1 94 ? 2.821 -4.245 -7.767 1.00 96.19 94 LEU A O 1
ATOM 703 N N . GLY A 1 95 ? 4.742 -4.976 -6.838 1.00 96.75 95 GLY A N 1
ATOM 704 C CA . GLY A 1 95 ? 5.638 -4.096 -7.584 1.00 96.75 95 GLY A CA 1
ATOM 705 C C . GLY A 1 95 ? 5.520 -4.273 -9.094 1.00 96.75 95 GLY A C 1
ATOM 706 O O . GLY A 1 95 ? 5.346 -3.298 -9.819 1.00 96.75 95 GLY A O 1
ATOM 707 N N . LEU A 1 96 ? 5.527 -5.521 -9.563 1.00 96.62 96 LEU A N 1
ATOM 708 C CA . LEU A 1 96 ? 5.383 -5.839 -10.983 1.00 96.62 96 LEU A CA 1
ATOM 709 C C . LEU A 1 96 ? 3.963 -5.577 -11.505 1.00 96.62 96 LEU A C 1
ATOM 711 O O . LEU A 1 96 ? 3.810 -5.027 -12.590 1.00 96.62 96 LEU A O 1
ATOM 715 N N . THR A 1 97 ? 2.927 -5.933 -10.739 1.00 96.00 97 THR A N 1
ATOM 716 C CA . THR A 1 97 ? 1.518 -5.788 -11.162 1.00 96.00 97 THR A CA 1
ATOM 717 C C . THR A 1 97 ? 1.107 -4.323 -11.298 1.00 96.00 97 THR A C 1
ATOM 719 O O . THR A 1 97 ? 0.352 -3.971 -12.201 1.00 96.00 97 THR A O 1
ATOM 722 N N . HIS A 1 98 ? 1.600 -3.462 -10.405 1.00 94.94 98 HIS A N 1
ATOM 723 C CA . HIS A 1 98 ? 1.206 -2.053 -10.332 1.00 94.94 98 HIS A CA 1
ATOM 724 C C . HIS A 1 98 ? 2.304 -1.083 -10.780 1.00 94.94 98 HIS A C 1
ATOM 726 O O . HIS A 1 98 ? 2.164 0.122 -10.561 1.00 94.94 98 HIS A O 1
ATOM 732 N N . SER A 1 99 ? 3.387 -1.582 -11.386 1.00 95.19 99 SER A N 1
ATOM 733 C CA . SER A 1 99 ? 4.544 -0.776 -11.795 1.00 95.19 99 SER A CA 1
ATOM 734 C C . SER A 1 99 ? 5.038 0.127 -10.656 1.00 95.19 99 SER A C 1
ATOM 736 O O . SER A 1 99 ? 5.147 1.346 -10.801 1.00 95.19 99 SER A O 1
ATOM 738 N N . LEU A 1 100 ? 5.283 -0.458 -9.483 1.00 95.56 100 LEU A N 1
ATOM 739 C CA . LEU A 1 100 ? 5.828 0.248 -8.325 1.00 95.56 100 LEU A CA 1
ATOM 740 C C . LEU A 1 100 ? 7.315 -0.042 -8.193 1.00 95.56 100 LEU A C 1
ATOM 742 O O . LEU A 1 100 ? 7.736 -1.184 -8.343 1.00 95.56 100 LEU A O 1
ATOM 746 N N . LEU A 1 101 ? 8.083 0.988 -7.842 1.00 95.19 101 LEU A N 1
ATOM 747 C CA . LEU A 1 101 ? 9.460 0.823 -7.401 1.00 95.19 101 LEU A CA 1
ATOM 748 C C . LEU A 1 101 ? 9.455 0.394 -5.932 1.00 95.19 101 LEU A C 1
ATOM 750 O O . LEU A 1 101 ? 8.913 1.090 -5.076 1.00 95.19 101 LEU A O 1
ATOM 754 N N . THR A 1 102 ? 10.048 -0.760 -5.667 1.00 95.38 102 THR A N 1
ATOM 755 C CA . THR A 1 102 ? 10.155 -1.399 -4.351 1.00 95.38 102 THR A CA 1
ATOM 756 C C . THR A 1 102 ? 11.606 -1.839 -4.131 1.00 95.38 102 THR A C 1
ATOM 758 O O . THR A 1 102 ? 12.387 -1.851 -5.084 1.00 95.38 102 THR A O 1
ATOM 761 N N . PRO A 1 103 ? 12.001 -2.282 -2.925 1.00 94.12 103 PRO A N 1
ATOM 762 C CA . PRO A 1 103 ? 13.331 -2.850 -2.689 1.00 94.12 103 PRO A CA 1
ATOM 763 C C . PRO A 1 103 ? 13.689 -4.050 -3.585 1.00 94.12 103 PRO A C 1
ATOM 765 O O . PRO A 1 103 ? 14.854 -4.438 -3.639 1.00 94.12 103 PRO A O 1
ATOM 768 N N . TYR A 1 104 ? 12.703 -4.645 -4.269 1.00 95.38 104 TYR A N 1
ATOM 769 C CA . TYR A 1 104 ? 12.848 -5.843 -5.101 1.00 95.38 104 TYR A CA 1
ATOM 770 C C . TYR A 1 104 ? 12.549 -5.601 -6.589 1.00 95.38 104 TYR A C 1
ATOM 772 O O . TYR A 1 104 ? 12.532 -6.548 -7.372 1.00 95.38 104 TYR A O 1
ATOM 780 N N . THR A 1 105 ? 12.300 -4.355 -7.000 1.00 95.94 105 THR A N 1
ATOM 781 C CA . THR A 1 105 ? 11.965 -3.999 -8.388 1.00 95.94 105 THR A CA 1
ATOM 782 C C . THR A 1 105 ? 12.734 -2.753 -8.824 1.00 95.94 105 THR A C 1
ATOM 784 O O . THR A 1 105 ? 13.091 -1.901 -8.015 1.00 95.94 105 THR A O 1
ATOM 787 N N . SER A 1 106 ? 13.027 -2.641 -10.118 1.00 94.75 106 SER A N 1
ATOM 788 C CA . SER A 1 106 ? 13.717 -1.477 -10.680 1.00 94.75 106 SER A CA 1
ATOM 789 C C . SER A 1 106 ? 13.200 -1.181 -12.082 1.00 94.75 106 SER A C 1
ATOM 791 O O . SER A 1 106 ? 12.816 -2.096 -12.811 1.00 94.75 106 SER A O 1
ATOM 793 N N . PHE A 1 107 ? 13.189 0.097 -12.456 1.00 94.88 107 PHE A N 1
ATOM 794 C CA . PHE A 1 107 ? 12.915 0.506 -13.828 1.00 94.88 107 PHE A CA 1
ATOM 795 C C . PHE A 1 107 ? 14.223 0.554 -14.607 1.00 94.88 107 PHE A C 1
ATOM 797 O O . PHE A 1 107 ? 15.120 1.328 -14.273 1.00 94.88 107 PHE A O 1
ATOM 804 N N . LEU A 1 108 ? 14.316 -0.266 -15.649 1.00 92.06 108 LEU A N 1
ATOM 805 C CA . LEU A 1 108 ? 15.431 -0.257 -16.583 1.00 92.06 108 LEU A CA 1
ATOM 806 C C . LEU A 1 108 ? 14.964 0.373 -17.896 1.00 92.06 108 LEU A C 1
ATOM 808 O O . LEU A 1 108 ? 14.091 -0.171 -18.568 1.00 92.06 108 LEU A O 1
ATOM 812 N N . ALA A 1 109 ? 15.547 1.515 -18.257 1.00 87.81 109 ALA A N 1
ATOM 813 C CA . ALA A 1 109 ? 15.376 2.094 -19.583 1.00 87.81 109 AL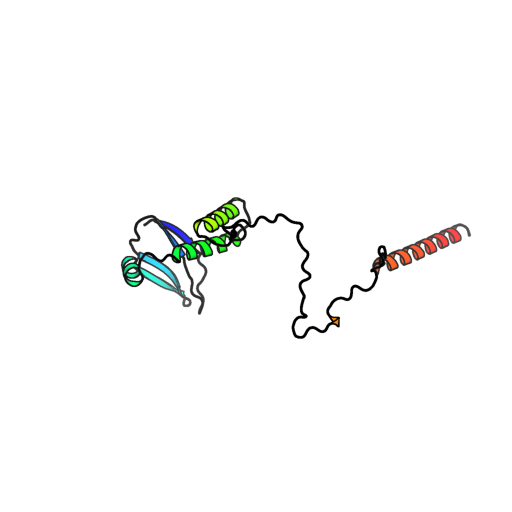A A CA 1
ATOM 814 C C . ALA A 1 109 ? 16.435 1.496 -20.517 1.00 87.81 109 ALA A C 1
ATOM 816 O O . ALA A 1 109 ? 17.632 1.627 -20.261 1.00 87.81 109 ALA A O 1
ATOM 817 N N . ILE A 1 110 ? 15.985 0.820 -21.571 1.00 84.12 110 ILE A N 1
ATOM 818 C CA . ILE A 1 110 ? 16.844 0.233 -22.601 1.00 84.12 110 ILE A CA 1
ATOM 819 C C . ILE A 1 110 ? 16.744 1.131 -23.833 1.00 84.12 110 ILE A C 1
ATOM 821 O O . ILE A 1 110 ? 15.642 1.494 -24.236 1.00 84.12 110 ILE A O 1
ATOM 825 N N . ASP A 1 111 ? 17.888 1.506 -24.402 1.00 84.06 111 ASP A N 1
ATOM 826 C CA . ASP A 1 111 ? 17.933 2.203 -25.689 1.00 84.06 111 ASP A CA 1
ATOM 827 C C . ASP A 1 111 ? 17.624 1.204 -26.816 1.00 84.06 111 ASP A C 1
ATOM 829 O O . ASP A 1 111 ? 18.170 0.099 -26.840 1.00 84.06 111 ASP A O 1
ATOM 833 N N . GLU A 1 112 ? 16.734 1.574 -27.735 1.00 80.56 112 GLU A N 1
ATOM 834 C CA . GLU A 1 112 ? 16.280 0.703 -28.827 1.00 80.56 112 GLU A CA 1
ATOM 835 C C . GLU A 1 112 ? 17.369 0.474 -29.878 1.00 80.56 112 GLU A C 1
ATOM 837 O O . GLU A 1 112 ? 17.337 -0.525 -30.599 1.00 80.56 112 GLU A O 1
ATOM 842 N N . VAL A 1 113 ? 18.343 1.386 -29.965 1.00 82.62 113 VAL A N 1
ATOM 843 C CA . VAL A 1 113 ? 19.455 1.287 -30.909 1.00 82.62 113 VAL A CA 1
ATOM 844 C C . VAL A 1 113 ? 20.697 0.792 -30.166 1.00 82.62 113 VAL A C 1
ATOM 846 O O . VAL A 1 113 ? 21.415 1.594 -29.562 1.00 82.62 113 VAL A O 1
ATOM 849 N N . PRO A 1 114 ? 21.002 -0.521 -30.204 1.00 71.00 114 PRO A N 1
ATOM 850 C CA . PRO A 1 114 ? 22.226 -1.030 -29.610 1.00 71.00 114 PRO A CA 1
ATOM 851 C C . PRO A 1 114 ? 23.433 -0.397 -30.309 1.00 71.00 114 PRO A C 1
ATOM 853 O O . PRO A 1 114 ? 23.699 -0.630 -31.488 1.00 71.00 114 PRO A O 1
ATOM 856 N N . ARG A 1 115 ? 24.181 0.430 -29.572 1.00 72.75 115 ARG A N 1
ATOM 857 C CA . ARG A 1 115 ? 25.464 0.951 -30.041 1.00 72.75 115 ARG A CA 1
ATOM 858 C C . ARG A 1 115 ? 26.495 -0.166 -29.943 1.00 72.75 115 ARG A C 1
ATOM 860 O O . ARG A 1 115 ? 26.836 -0.595 -28.843 1.00 72.75 115 ARG A O 1
ATOM 867 N N . GLU A 1 116 ? 27.038 -0.594 -31.077 1.00 68.00 116 GLU A N 1
ATOM 868 C CA . GLU A 1 116 ? 28.221 -1.448 -31.085 1.00 68.00 116 GLU A CA 1
ATOM 869 C C . GLU A 1 116 ? 29.401 -0.692 -30.460 1.00 68.00 116 GLU A C 1
ATOM 871 O O . GLU A 1 116 ? 29.974 0.222 -31.057 1.00 68.00 116 GLU A O 1
ATOM 876 N N . VAL A 1 117 ? 29.776 -1.057 -29.234 1.00 68.12 117 VAL A N 1
ATOM 877 C CA . VAL A 1 117 ? 31.002 -0.565 -28.596 1.00 68.12 117 VAL A CA 1
ATOM 878 C C . VAL A 1 117 ? 32.166 -1.435 -29.074 1.00 68.12 117 VAL A C 1
ATOM 880 O O . VAL A 1 117 ? 32.736 -2.222 -28.327 1.00 68.12 117 VAL A O 1
ATOM 883 N N . ASN A 1 118 ? 32.498 -1.321 -30.359 1.00 58.47 118 ASN A N 1
ATOM 884 C CA . ASN A 1 118 ? 33.646 -1.994 -30.961 1.00 58.47 118 ASN A CA 1
ATOM 885 C C . ASN A 1 118 ? 34.899 -1.116 -30.802 1.00 58.47 118 ASN A C 1
ATOM 887 O O . ASN A 1 118 ? 35.324 -0.422 -31.723 1.00 58.47 118 ASN A O 1
ATOM 891 N N . GLY A 1 119 ? 35.471 -1.109 -29.594 1.00 67.94 119 GLY A N 1
ATOM 892 C CA . GLY A 1 119 ? 36.715 -0.399 -29.290 1.00 67.94 119 GLY A CA 1
ATOM 893 C C . GLY A 1 119 ? 37.088 -0.432 -27.808 1.00 67.94 119 GLY A C 1
ATOM 894 O O . GLY A 1 119 ? 36.235 -0.613 -26.942 1.00 67.94 119 GLY A O 1
ATOM 895 N N . LEU A 1 120 ? 38.376 -0.244 -27.503 1.00 70.50 120 LEU A N 1
ATOM 896 C CA . LEU A 1 120 ? 38.836 -0.031 -26.128 1.00 70.50 120 LEU A CA 1
ATOM 897 C C . LEU A 1 120 ? 38.185 1.246 -25.578 1.00 70.50 120 LEU A C 1
ATOM 899 O O . LEU A 1 120 ? 38.227 2.290 -26.232 1.00 70.50 120 LEU A O 1
ATOM 903 N N . ALA A 1 121 ? 37.594 1.164 -24.383 1.00 70.25 121 ALA A N 1
ATOM 904 C CA . ALA A 1 121 ? 37.017 2.319 -23.704 1.00 70.25 121 ALA A CA 1
ATOM 905 C C . ALA A 1 121 ? 38.053 3.453 -23.628 1.00 70.25 121 ALA A C 1
ATOM 907 O O . ALA A 1 121 ? 39.128 3.289 -23.048 1.00 70.25 121 ALA A O 1
ATOM 908 N N . GLN A 1 122 ? 37.745 4.606 -24.226 1.00 72.00 122 GLN A N 1
ATOM 909 C CA . GLN A 1 122 ? 38.602 5.779 -24.102 1.00 72.00 122 GLN A CA 1
ATOM 910 C C . GLN A 1 122 ? 38.351 6.433 -22.748 1.00 72.00 122 GLN A C 1
ATOM 912 O O . GLN A 1 122 ? 37.253 6.912 -22.465 1.00 72.00 122 GLN A O 1
ATOM 917 N N . ALA A 1 123 ? 39.382 6.466 -21.909 1.00 74.00 123 ALA A N 1
ATOM 918 C CA . ALA A 1 123 ? 39.347 7.224 -20.672 1.00 74.00 123 ALA A CA 1
ATOM 919 C C . ALA A 1 123 ? 39.313 8.725 -21.001 1.00 74.00 123 ALA A C 1
ATOM 921 O O . ALA A 1 123 ? 40.325 9.324 -21.364 1.00 74.00 123 ALA A O 1
ATOM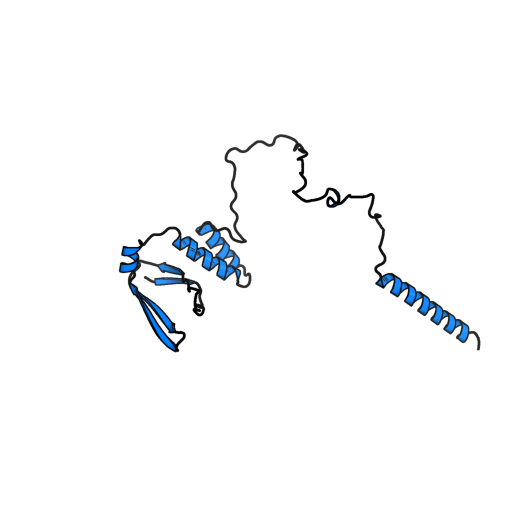 922 N N . VAL A 1 124 ? 38.139 9.340 -20.876 1.00 79.56 124 VAL A N 1
ATOM 923 C CA . VAL A 1 124 ? 37.989 10.794 -20.965 1.00 79.56 124 VAL A CA 1
ATOM 924 C C . VAL A 1 124 ? 38.258 11.383 -19.585 1.00 79.56 124 VAL A C 1
ATOM 926 O O . VAL A 1 124 ? 37.567 11.071 -18.616 1.00 79.56 124 VAL A O 1
ATOM 929 N N . LYS A 1 125 ? 39.266 12.253 -19.477 1.00 77.06 125 LYS A N 1
ATOM 930 C CA . LYS A 1 125 ? 39.556 12.977 -18.234 1.00 77.06 125 LYS A CA 1
ATOM 931 C C . LYS A 1 125 ? 38.543 14.106 -18.062 1.00 77.06 125 LYS A C 1
ATOM 933 O O . LYS A 1 125 ? 38.754 15.217 -18.541 1.00 77.06 125 LYS A O 1
ATOM 938 N N . GLN A 1 126 ? 37.434 13.808 -17.396 1.00 80.69 126 GLN A N 1
ATOM 939 C CA . GLN A 1 126 ? 36.421 14.807 -17.084 1.00 80.69 126 GLN A CA 1
ATOM 940 C C . GLN A 1 126 ? 36.953 15.779 -16.014 1.00 80.69 126 GLN A C 1
ATOM 942 O O . GLN A 1 126 ? 37.425 15.330 -14.965 1.00 80.69 126 GLN A O 1
ATOM 947 N N . PRO A 1 127 ? 36.897 17.104 -16.243 1.00 77.50 127 PRO A N 1
ATOM 948 C CA . PRO A 1 127 ? 37.200 18.075 -15.203 1.00 77.50 127 PRO A CA 1
ATOM 949 C C . PRO A 1 127 ? 36.213 17.911 -14.045 1.00 77.50 127 PRO A C 1
ATOM 951 O O . PRO A 1 127 ? 35.003 17.931 -14.261 1.00 77.50 127 PRO A O 1
ATOM 954 N N . VAL A 1 128 ? 36.722 17.773 -12.822 1.00 76.31 128 VAL A N 1
ATOM 955 C CA . VAL A 1 128 ? 35.910 17.818 -11.600 1.00 76.31 128 VAL A CA 1
ATOM 956 C C . VAL A 1 128 ? 36.033 19.236 -11.048 1.00 76.31 128 VAL A C 1
ATOM 958 O O . VAL A 1 128 ? 37.027 19.534 -10.380 1.00 76.31 128 VAL A O 1
ATOM 961 N N . PRO A 1 129 ? 35.110 20.158 -11.383 1.00 78.12 129 PRO A N 1
ATOM 962 C CA . PRO A 1 129 ? 35.163 21.496 -10.823 1.00 78.12 129 PRO A CA 1
ATOM 963 C C . PRO A 1 129 ? 34.983 21.418 -9.307 1.00 78.12 129 PRO A C 1
ATOM 965 O O . PRO A 1 129 ? 34.194 20.622 -8.796 1.00 78.12 129 PRO A O 1
ATOM 968 N N . LEU A 1 130 ? 35.708 22.272 -8.590 1.00 79.94 130 LEU A N 1
ATOM 969 C CA . LEU A 1 130 ? 35.513 22.432 -7.156 1.00 79.94 130 LEU A CA 1
ATOM 970 C C . LEU A 1 130 ? 34.076 22.911 -6.880 1.00 79.94 130 LEU A C 1
ATOM 972 O O . LEU A 1 130 ? 33.624 23.864 -7.528 1.00 79.94 130 LEU A O 1
ATOM 976 N N . PRO A 1 131 ? 33.355 22.299 -5.922 1.00 78.62 131 PRO A N 1
ATOM 977 C CA . PRO A 1 131 ? 32.076 22.829 -5.471 1.00 78.62 131 PRO A CA 1
ATOM 978 C C . PRO A 1 131 ? 32.247 24.274 -4.983 1.00 78.62 131 PRO A C 1
ATOM 980 O O . PRO A 1 131 ? 33.262 24.622 -4.371 1.00 78.62 131 PRO A O 1
ATOM 983 N N . LYS A 1 132 ? 31.256 25.136 -5.241 1.00 72.69 132 LYS A N 1
ATOM 984 C CA . LYS A 1 132 ? 31.295 26.534 -4.784 1.00 72.69 132 LYS A CA 1
ATOM 985 C C . LYS A 1 132 ? 31.519 26.593 -3.267 1.00 72.69 132 LYS A C 1
ATOM 987 O O . LYS A 1 132 ? 30.770 25.985 -2.513 1.00 72.69 132 LYS A O 1
ATOM 992 N N . GLY A 1 133 ? 32.523 27.359 -2.840 1.00 77.31 133 GLY A N 1
ATOM 993 C CA . GLY A 1 133 ? 32.852 27.560 -1.423 1.00 77.31 133 GLY A CA 1
ATOM 994 C C . GLY A 1 133 ? 33.846 26.554 -0.832 1.00 77.31 133 GLY A C 1
ATOM 995 O O . GLY A 1 133 ? 34.207 26.690 0.332 1.00 77.31 133 GLY A O 1
ATOM 996 N N . VAL A 1 134 ? 34.327 25.582 -1.612 1.00 77.69 134 VAL A N 1
ATOM 997 C CA . VAL A 1 134 ? 35.355 24.633 -1.165 1.00 77.69 134 VAL A CA 1
ATOM 998 C C . VAL A 1 134 ? 36.737 25.175 -1.520 1.00 77.69 134 VAL A C 1
ATOM 1000 O O . VAL A 1 134 ? 37.028 25.453 -2.684 1.00 77.69 134 VAL A O 1
ATOM 1003 N N . SER A 1 135 ? 37.597 25.343 -0.514 1.00 75.06 135 SER A N 1
ATOM 1004 C CA . SER A 1 135 ? 38.983 25.744 -0.749 1.00 75.06 135 SER A CA 1
ATOM 1005 C C . SER A 1 135 ? 39.780 24.579 -1.362 1.00 75.06 135 SER A C 1
ATOM 1007 O O . SER A 1 135 ? 39.524 23.419 -1.031 1.00 75.06 135 SER A O 1
ATOM 1009 N N . PRO A 1 136 ? 40.791 24.845 -2.210 1.00 68.06 136 PRO A N 1
ATOM 1010 C CA . PRO A 1 136 ? 41.648 23.798 -2.778 1.00 68.06 136 PRO A CA 1
ATOM 1011 C C . PRO A 1 136 ? 42.356 22.921 -1.730 1.00 68.06 136 PRO A C 1
ATOM 1013 O O . PRO A 1 136 ? 42.762 21.810 -2.043 1.00 68.06 136 PRO A O 1
ATOM 1016 N N . ALA A 1 137 ? 42.470 23.396 -0.483 1.00 70.19 137 ALA A N 1
ATOM 1017 C CA . ALA A 1 137 ? 43.039 22.655 0.644 1.00 70.19 137 ALA A CA 1
ATOM 1018 C C . ALA A 1 137 ? 42.135 21.523 1.173 1.00 70.19 137 ALA A C 1
ATOM 1020 O O . ALA A 1 137 ? 42.609 20.665 1.911 1.00 70.19 137 ALA A O 1
ATOM 1021 N N . ALA A 1 138 ? 40.846 21.508 0.813 1.00 66.12 138 ALA A N 1
ATOM 1022 C CA . ALA A 1 138 ? 39.923 20.424 1.153 1.00 66.12 138 ALA A CA 1
ATOM 1023 C C . ALA A 1 138 ? 40.029 19.225 0.193 1.00 66.12 138 ALA A C 1
ATOM 1025 O O . ALA A 1 138 ? 39.493 18.154 0.480 1.00 66.12 138 ALA A O 1
ATOM 1026 N N . ILE A 1 139 ? 40.728 19.384 -0.939 1.00 66.00 139 ILE A N 1
ATOM 1027 C CA . ILE A 1 139 ? 41.143 18.252 -1.764 1.00 66.00 139 ILE A CA 1
ATOM 1028 C C . ILE A 1 139 ? 42.287 17.586 -1.005 1.00 66.00 139 ILE A C 1
ATOM 1030 O O . ILE A 1 139 ? 43.363 18.166 -0.873 1.00 66.00 139 ILE A O 1
ATOM 1034 N N . GLY A 1 140 ? 42.041 16.386 -0.476 1.00 62.38 140 GLY A N 1
ATOM 1035 C CA . GLY A 1 140 ? 43.052 15.604 0.225 1.00 62.38 140 GLY A CA 1
ATOM 1036 C C . GLY A 1 140 ? 44.285 15.442 -0.656 1.00 62.38 140 GLY A C 1
ATOM 1037 O O . GLY A 1 140 ? 44.270 14.683 -1.623 1.00 62.38 140 GLY A O 1
ATOM 1038 N N . ASN A 1 141 ? 45.346 16.180 -0.338 1.00 56.47 141 ASN A N 1
ATOM 1039 C CA . ASN A 1 141 ? 46.634 15.993 -0.972 1.00 56.47 141 ASN A CA 1
ATOM 1040 C C . ASN A 1 141 ? 47.108 14.602 -0.546 1.00 56.47 141 ASN A C 1
ATOM 1042 O O . ASN A 1 141 ? 47.441 14.396 0.623 1.00 56.47 141 ASN A O 1
ATOM 1046 N N . SER A 1 142 ? 47.104 13.635 -1.463 1.00 55.97 142 SER A N 1
ATOM 1047 C CA . SER A 1 142 ? 47.816 12.375 -1.276 1.00 55.97 142 SER A CA 1
ATOM 1048 C C . SER A 1 142 ? 49.311 12.695 -1.277 1.00 55.97 142 SER A C 1
ATOM 1050 O O . SER A 1 142 ? 49.999 12.562 -2.290 1.00 55.97 142 SER A O 1
ATOM 1052 N N . GLY A 1 143 ? 49.788 13.220 -0.147 1.00 51.91 143 GLY A N 1
ATOM 1053 C CA . GLY A 1 143 ? 51.202 13.352 0.152 1.00 51.91 143 GLY A CA 1
ATOM 1054 C C . GLY A 1 143 ? 51.880 11.980 0.090 1.00 51.91 143 GLY A C 1
ATOM 1055 O O . GLY A 1 143 ? 51.204 10.947 0.161 1.00 51.91 143 GLY A O 1
ATOM 1056 N N . PRO A 1 144 ? 53.208 11.948 -0.085 1.00 45.81 144 PRO A N 1
ATOM 1057 C CA . PRO A 1 144 ? 53.933 10.704 -0.266 1.00 45.81 144 PRO A CA 1
ATOM 1058 C C . PRO A 1 144 ? 53.733 9.789 0.945 1.00 45.81 144 PRO A C 1
ATOM 1060 O O . PRO A 1 144 ? 53.935 10.202 2.082 1.00 45.81 144 PRO A O 1
ATOM 1063 N N . ALA A 1 145 ? 53.327 8.555 0.641 1.00 48.19 145 ALA A N 1
ATOM 1064 C CA . ALA A 1 145 ? 53.391 7.357 1.465 1.00 48.19 145 ALA A CA 1
ATOM 1065 C C . ALA A 1 145 ? 53.076 7.548 2.962 1.00 48.19 145 ALA A C 1
ATOM 1067 O O . ALA A 1 145 ? 53.961 7.736 3.797 1.00 48.19 145 ALA A O 1
ATOM 1068 N N . MET A 1 146 ? 51.820 7.257 3.320 1.00 48.28 146 MET A N 1
ATOM 1069 C CA . MET A 1 146 ? 51.599 6.304 4.413 1.00 48.28 146 MET A CA 1
ATOM 1070 C C . MET A 1 146 ? 52.680 5.225 4.294 1.00 48.28 146 MET A C 1
ATOM 1072 O O . MET A 1 146 ? 52.739 4.546 3.266 1.00 48.28 146 MET A O 1
ATOM 1076 N N . VAL A 1 147 ? 53.579 5.134 5.275 1.00 48.66 147 VAL A N 1
ATOM 1077 C CA . VAL A 1 147 ? 54.603 4.090 5.322 1.00 48.66 147 VAL A CA 1
ATOM 1078 C C . VAL A 1 147 ? 53.881 2.757 5.144 1.00 48.66 147 VAL A C 1
ATOM 1080 O O . VAL A 1 147 ? 53.154 2.320 6.038 1.00 48.66 147 VAL A O 1
ATOM 1083 N N . GLN A 1 148 ? 54.035 2.125 3.978 1.00 47.31 148 GLN A N 1
ATOM 1084 C CA . GLN A 1 148 ? 53.641 0.734 3.803 1.00 47.31 148 GLN A CA 1
ATOM 1085 C C . GLN A 1 148 ? 54.469 -0.052 4.824 1.00 47.31 148 GLN A C 1
ATOM 1087 O O . GLN A 1 148 ? 55.687 -0.128 4.691 1.00 47.31 148 GLN A O 1
ATOM 1092 N N . ASN A 1 149 ? 53.799 -0.554 5.866 1.00 49.88 149 ASN A N 1
ATOM 1093 C CA . ASN A 1 149 ? 54.348 -1.219 7.061 1.00 49.88 149 ASN A CA 1
ATOM 1094 C C . ASN A 1 149 ? 54.733 -0.332 8.261 1.00 49.88 149 ASN A C 1
ATOM 1096 O O . ASN A 1 149 ? 55.524 -0.749 9.104 1.00 49.88 149 ASN A O 1
ATOM 1100 N N . GLY A 1 150 ? 54.136 0.850 8.415 1.00 47.19 150 GLY A N 1
ATOM 1101 C CA . GLY A 1 150 ? 54.126 1.538 9.706 1.00 47.19 150 GLY A CA 1
ATOM 1102 C C . GLY A 1 150 ? 53.037 0.955 10.605 1.00 47.19 150 GLY A C 1
ATOM 1103 O O . GLY A 1 150 ? 51.922 1.467 10.612 1.00 47.19 150 GLY A O 1
ATOM 1104 N N . SER A 1 151 ? 53.320 -0.114 11.355 1.00 53.22 151 SER A N 1
ATOM 1105 C CA . SER A 1 151 ? 52.454 -0.516 12.469 1.00 53.22 151 SER A CA 1
ATOM 1106 C C . SER A 1 151 ? 52.498 0.601 13.510 1.00 53.22 151 SER A C 1
ATOM 1108 O O . SER A 1 151 ? 53.434 0.661 14.306 1.00 53.22 151 SER A O 1
ATOM 1110 N N . VAL A 1 152 ? 51.540 1.530 13.454 1.00 56.50 152 VAL A N 1
ATOM 1111 C CA . VAL A 1 152 ? 51.348 2.541 14.496 1.00 56.50 152 VAL A CA 1
ATOM 1112 C C . VAL A 1 152 ? 51.064 1.762 15.777 1.00 56.50 152 VAL A C 1
ATOM 1114 O O . VAL A 1 152 ? 50.043 1.075 15.825 1.00 56.50 152 VAL A O 1
ATOM 1117 N N . PRO A 1 153 ? 51.955 1.779 16.784 1.00 57.75 153 PRO A N 1
ATOM 1118 C CA . PRO A 1 153 ? 51.685 1.069 18.018 1.00 57.75 153 PRO A CA 1
ATOM 1119 C C . PRO A 1 153 ? 50.449 1.716 18.632 1.00 57.75 153 PRO A C 1
ATOM 1121 O O . PRO A 1 153 ? 50.466 2.907 18.950 1.00 57.75 153 PRO A O 1
ATOM 1124 N N . GLU A 1 154 ? 49.363 0.957 18.770 1.00 68.44 154 GLU A N 1
ATOM 1125 C CA . GLU A 1 154 ? 48.202 1.435 19.507 1.00 68.44 154 GLU A CA 1
ATOM 1126 C C . GLU A 1 154 ? 48.670 1.843 20.915 1.00 68.44 154 GLU A C 1
ATOM 1128 O O . GLU A 1 154 ? 49.551 1.177 21.481 1.00 68.44 154 GLU A O 1
ATOM 1133 N N . PRO A 1 155 ? 48.121 2.913 21.516 1.00 66.25 155 PRO A N 1
ATOM 1134 C CA . PRO A 1 155 ? 48.550 3.381 22.836 1.00 66.25 155 PRO A CA 1
ATOM 1135 C C . PRO A 1 155 ? 48.599 2.262 23.894 1.00 66.25 155 PRO A C 1
ATOM 1137 O O . PRO A 1 155 ? 49.464 2.267 24.770 1.00 66.25 155 PRO A O 1
ATOM 1140 N N . GLY A 1 156 ? 47.727 1.252 23.767 1.00 69.38 156 GLY A N 1
ATOM 1141 C CA . GLY A 1 156 ? 47.714 0.062 24.620 1.00 69.38 156 GLY A CA 1
ATOM 1142 C C . GLY A 1 156 ? 48.936 -0.854 24.466 1.00 69.38 156 GLY A C 1
ATOM 1143 O O . GLY A 1 156 ? 49.429 -1.377 25.466 1.00 69.38 156 GLY A O 1
ATOM 1144 N N . SER A 1 157 ? 49.482 -1.016 23.255 1.00 77.44 157 SER A 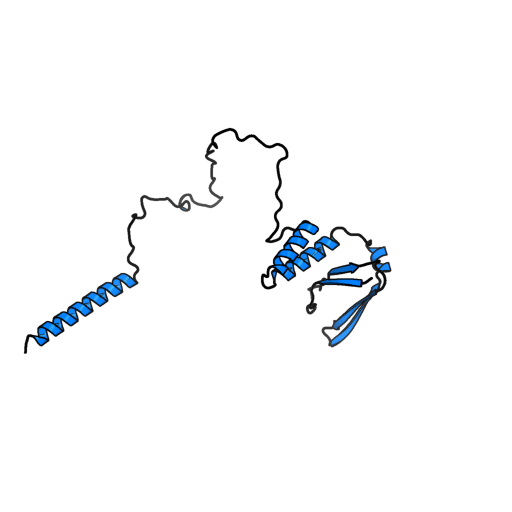N 1
ATOM 1145 C CA . SER A 1 157 ? 50.659 -1.869 23.012 1.00 77.44 157 SER A CA 1
ATOM 1146 C C . SER A 1 157 ? 51.924 -1.351 23.700 1.00 77.44 157 SER A C 1
ATOM 1148 O O . SER A 1 157 ? 52.700 -2.146 24.228 1.00 77.44 157 SER A O 1
ATOM 1150 N N . ILE A 1 158 ? 52.114 -0.028 23.771 1.00 79.31 158 ILE A N 1
ATOM 1151 C CA . ILE A 1 158 ? 53.240 0.577 24.504 1.00 79.31 158 ILE A CA 1
ATOM 1152 C C . ILE A 1 158 ? 53.119 0.276 26.004 1.00 79.31 158 ILE A C 1
ATOM 1154 O O . ILE A 1 158 ? 54.102 -0.108 26.641 1.00 79.31 158 ILE A O 1
ATOM 1158 N N . GLY A 1 159 ? 51.907 0.390 26.559 1.00 81.38 159 GLY A N 1
ATOM 1159 C CA . GLY A 1 159 ? 51.639 0.059 27.960 1.00 81.38 159 GLY A CA 1
ATOM 1160 C C . GLY A 1 159 ? 51.937 -1.406 28.291 1.00 81.38 159 GLY A C 1
ATOM 1161 O O . GLY A 1 159 ? 52.565 -1.696 29.309 1.00 81.38 159 GLY A O 1
ATOM 1162 N N . LEU A 1 160 ? 51.554 -2.329 27.405 1.00 83.75 160 LEU A N 1
ATOM 1163 C CA . LEU A 1 160 ? 51.770 -3.766 27.596 1.00 83.75 160 LEU A CA 1
ATOM 1164 C C . LEU A 1 160 ? 53.265 -4.127 27.566 1.00 83.75 160 LEU A C 1
ATOM 1166 O O . LEU A 1 160 ? 53.729 -4.890 28.414 1.00 83.75 160 LEU A O 1
ATOM 1170 N N . ILE A 1 161 ? 54.041 -3.522 26.659 1.00 86.38 161 ILE A N 1
ATOM 1171 C CA . ILE A 1 161 ? 55.500 -3.706 26.597 1.00 86.38 161 ILE A CA 1
ATOM 1172 C C . ILE A 1 161 ? 56.170 -3.187 27.875 1.00 86.38 161 ILE A C 1
ATOM 1174 O O . ILE A 1 161 ? 56.986 -3.893 28.468 1.00 86.38 161 ILE A O 1
ATOM 1178 N N . ALA A 1 162 ? 55.805 -1.988 28.340 1.00 86.62 162 ALA A N 1
ATOM 1179 C CA . ALA A 1 162 ? 56.360 -1.424 29.571 1.00 86.62 162 ALA A CA 1
ATOM 1180 C C . ALA A 1 162 ? 56.058 -2.312 30.792 1.00 86.62 162 ALA A C 1
ATOM 1182 O O . ALA A 1 162 ? 56.942 -2.569 31.611 1.00 86.62 162 ALA A O 1
ATOM 1183 N N . PHE A 1 163 ? 54.836 -2.842 30.881 1.00 88.69 163 PHE A N 1
ATOM 1184 C CA . PHE A 1 163 ? 54.436 -3.753 31.951 1.00 88.69 163 PHE A CA 1
ATOM 1185 C C . PHE A 1 163 ? 55.239 -5.065 31.939 1.00 88.69 163 PHE A C 1
ATOM 1187 O O . PHE A 1 163 ? 55.706 -5.515 32.986 1.00 88.69 163 PHE A O 1
ATOM 1194 N N . LEU A 1 164 ? 55.474 -5.647 30.759 1.00 90.88 164 LEU A N 1
ATOM 1195 C CA . LEU A 1 164 ? 56.289 -6.858 30.601 1.00 90.88 164 LEU A CA 1
ATOM 1196 C C . LEU A 1 164 ? 57.741 -6.649 31.047 1.00 90.88 164 LEU A C 1
ATOM 1198 O O . LEU A 1 164 ? 58.306 -7.502 31.732 1.00 90.88 164 LEU A O 1
ATOM 1202 N N . VAL A 1 165 ? 58.336 -5.502 30.709 1.00 93.00 165 VAL A N 1
ATOM 1203 C CA . VAL A 1 165 ? 59.704 -5.157 31.128 1.00 93.00 165 VAL A CA 1
ATOM 1204 C C . VAL A 1 165 ? 59.800 -5.037 32.651 1.00 93.00 165 VAL A C 1
ATOM 1206 O O . VAL A 1 165 ? 60.747 -5.552 33.248 1.00 93.00 165 VAL A O 1
ATOM 1209 N N . VAL A 1 166 ? 58.804 -4.423 33.296 1.00 92.81 166 VAL A N 1
ATOM 1210 C CA . VAL A 1 166 ? 58.746 -4.326 34.764 1.00 92.81 166 VAL A CA 1
ATOM 1211 C C . VAL A 1 166 ? 58.622 -5.711 35.402 1.00 92.81 166 VAL A C 1
ATOM 1213 O O . VAL A 1 166 ? 59.353 -6.010 36.347 1.00 92.81 166 VAL A O 1
ATOM 1216 N N . LEU A 1 167 ? 57.760 -6.586 34.873 1.00 90.00 167 LEU A N 1
ATOM 1217 C CA . LEU A 1 167 ? 57.611 -7.953 35.381 1.00 90.00 167 LEU A CA 1
ATOM 1218 C C . LEU A 1 167 ? 58.903 -8.768 35.265 1.00 90.00 167 LEU A C 1
ATOM 1220 O O . LEU A 1 167 ? 59.286 -9.435 36.225 1.00 90.00 167 LEU A O 1
ATOM 1224 N N . LEU A 1 168 ? 59.601 -8.680 34.130 1.00 92.38 168 LEU A N 1
ATOM 1225 C CA . LEU A 1 168 ? 60.886 -9.355 33.931 1.00 92.38 168 LEU A CA 1
ATOM 1226 C C . LEU A 1 168 ? 61.971 -8.806 34.868 1.00 92.38 168 LEU A C 1
ATOM 1228 O O . LEU A 1 168 ? 62.759 -9.573 35.420 1.00 92.38 168 LEU A O 1
ATOM 1232 N N . GLY A 1 169 ? 61.990 -7.491 35.104 1.00 90.88 169 GLY A N 1
ATOM 1233 C CA . GLY A 1 169 ? 62.885 -6.866 36.079 1.00 90.88 169 GLY A CA 1
ATOM 1234 C C . GLY A 1 169 ? 62.631 -7.362 37.505 1.00 90.88 169 GLY A C 1
ATOM 1235 O O . GLY A 1 169 ? 63.573 -7.731 38.210 1.00 90.88 169 GLY A O 1
ATOM 1236 N N . LEU A 1 170 ? 61.360 -7.448 37.907 1.00 89.69 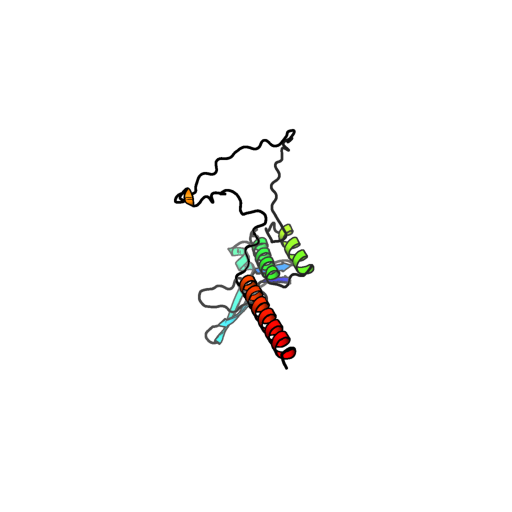170 LEU A N 1
ATOM 1237 C CA . LEU A 1 170 ? 60.960 -7.979 39.211 1.00 89.69 170 LEU A CA 1
ATOM 1238 C C . LEU A 1 170 ? 61.279 -9.473 39.347 1.00 89.69 170 LEU A C 1
ATOM 1240 O O . LEU A 1 170 ? 61.762 -9.896 40.395 1.00 89.69 170 LEU A O 1
ATOM 1244 N N . GLN A 1 171 ? 61.069 -10.280 38.302 1.00 86.88 171 GLN A N 1
ATOM 1245 C CA . GLN A 1 171 ? 61.467 -11.693 38.299 1.00 86.88 171 GLN A CA 1
ATOM 1246 C C . GLN A 1 171 ? 62.979 -11.847 38.474 1.00 86.88 171 GLN A C 1
ATOM 1248 O O . GLN A 1 171 ? 63.421 -12.607 39.334 1.00 86.88 171 GLN A O 1
ATOM 1253 N N . ARG A 1 172 ? 63.775 -11.057 37.747 1.00 84.69 172 ARG A N 1
ATOM 1254 C CA . ARG A 1 172 ? 65.236 -11.083 37.858 1.00 84.69 172 ARG A CA 1
ATOM 1255 C C . ARG A 1 172 ? 65.725 -10.653 39.242 1.00 84.69 172 ARG A C 1
ATOM 1257 O O . ARG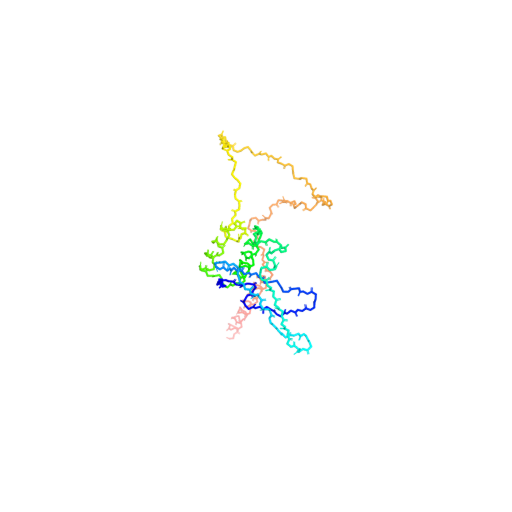 A 1 172 ? 66.656 -11.256 39.767 1.00 84.69 172 ARG A O 1
ATOM 1264 N N . GLN A 1 173 ? 65.092 -9.656 39.864 1.00 80.62 173 GLN A N 1
ATOM 1265 C CA . GLN A 1 173 ? 65.404 -9.282 41.249 1.00 80.62 173 GLN A CA 1
ATOM 1266 C C . GLN A 1 173 ? 65.072 -10.403 42.241 1.00 80.62 173 GLN A C 1
ATOM 1268 O O . GLN A 1 173 ? 65.851 -10.647 43.159 1.00 80.62 173 GLN A O 1
ATOM 1273 N N . ARG A 1 174 ? 63.960 -11.125 42.049 1.00 78.38 174 ARG A N 1
ATOM 1274 C CA . ARG A 1 174 ? 63.615 -12.283 42.891 1.00 78.38 174 ARG A CA 1
ATOM 1275 C C . ARG A 1 174 ? 64.623 -13.420 42.739 1.00 78.38 174 ARG A C 1
ATOM 1277 O O . ARG A 1 174 ? 65.007 -14.000 43.746 1.00 78.38 174 ARG A O 1
ATOM 1284 N N . GLU A 1 175 ? 65.089 -13.702 41.525 1.00 77.94 175 GLU A N 1
ATOM 1285 C CA . GLU A 1 175 ? 66.125 -14.718 41.290 1.00 77.94 175 GLU A CA 1
ATOM 1286 C C . GLU A 1 175 ? 67.480 -14.339 41.899 1.00 77.94 175 GLU A C 1
ATOM 1288 O O . GLU A 1 175 ? 68.163 -15.195 42.462 1.00 77.94 175 GLU A O 1
ATOM 1293 N N . LEU A 1 176 ? 67.867 -13.061 41.823 1.00 76.69 176 LEU A N 1
ATOM 1294 C CA . LEU A 1 176 ? 69.098 -12.569 42.447 1.00 76.69 176 LEU A CA 1
ATOM 1295 C C . LEU A 1 176 ? 69.015 -12.628 43.976 1.00 76.69 176 LEU A C 1
ATOM 1297 O O . LEU A 1 176 ? 69.962 -13.077 44.616 1.00 76.69 176 LEU A O 1
ATOM 1301 N N . ASN A 1 177 ? 67.868 -12.270 44.557 1.00 71.38 177 ASN A N 1
ATOM 1302 C CA . ASN A 1 177 ? 67.651 -12.369 46.001 1.00 71.38 177 ASN A CA 1
ATOM 1303 C C . ASN A 1 177 ? 67.548 -13.829 46.484 1.00 71.38 177 ASN A C 1
ATOM 1305 O O . ASN A 1 177 ? 67.935 -14.116 47.610 1.00 71.38 177 ASN A O 1
ATOM 1309 N N . ALA A 1 178 ? 67.082 -14.763 45.646 1.00 70.56 178 ALA A N 1
ATOM 1310 C CA . ALA A 1 178 ? 67.033 -16.192 45.974 1.00 70.56 178 ALA A CA 1
ATOM 1311 C C . ALA A 1 178 ? 68.405 -16.892 45.897 1.00 70.56 178 ALA A C 1
ATOM 1313 O O . ALA A 1 178 ? 68.589 -17.930 46.521 1.00 70.56 178 ALA A O 1
ATOM 1314 N N . LYS A 1 179 ? 69.366 -16.340 45.142 1.00 63.97 179 LYS A N 1
ATOM 1315 C CA . LYS A 1 179 ? 70.758 -16.829 45.084 1.00 63.97 179 LYS A CA 1
ATOM 1316 C C . LYS A 1 179 ? 71.693 -16.166 46.102 1.00 63.97 179 LYS A C 1
ATOM 1318 O O . LYS A 1 179 ? 72.848 -16.565 46.194 1.00 63.97 179 LYS A O 1
ATOM 1323 N N . GLY A 1 180 ? 71.217 -15.147 46.817 1.00 59.22 180 GLY A N 1
ATOM 1324 C CA . GLY A 1 180 ? 71.990 -14.361 47.782 1.00 59.22 180 GLY A CA 1
ATOM 1325 C C . GLY A 1 180 ? 71.812 -14.762 49.250 1.00 59.22 180 GLY A C 1
ATOM 1326 O O . GLY A 1 180 ? 72.184 -13.964 50.108 1.00 59.22 180 GLY A O 1
ATOM 1327 N N . ASN A 1 181 ? 71.241 -15.938 49.542 1.00 50.97 181 ASN A N 1
ATOM 1328 C CA . ASN A 1 181 ? 71.081 -16.472 50.898 1.00 50.97 181 ASN A CA 1
ATOM 1329 C C . ASN A 1 181 ? 71.608 -17.905 50.989 1.00 50.97 181 ASN A C 1
ATOM 1331 O O . ASN A 1 181 ? 71.194 -18.722 50.136 1.00 50.97 181 ASN A O 1
#

Secondary structure (DSSP, 8-state):
-EEEEEESSSPPPP-TT-PPP-EEEEES---SEEEEEEE-TTS-EEEEEEEHHHHHHHH-S--THHHHHHHHHHHHHHHTS---HHHHHHHHHHHHHTT---TT-------SS-----SPPP------PPPTT--GGGS----S---TT-----HHHHHHHHHHHHHHHHHHHHHHHHS--

Foldseek 3Di:
DAWPDKPPPVFDDDDPPDDGDMATDGDDDDADKDWDWDADPVRDIDIDIDGPVVVCVVPNDDDLCRLVVVLVRVLVVLVPDDDDPVSLVSNVVSCVVSVHDDPNDDDDDDDPDDDPPPDDDDDDPDDDDDDPPDDPPVPPDPDPDPDPPPPPQDPVNVVVVVVVVVVVVVVVVVVVVVVVD

Radius of gyration: 35.25 Å; chains: 1; bounding box: 96×44×82 Å

pLDDT: mean 82.66, std 12.67, range [45.81, 97.25]

Sequence (181 aa):
MELAGIEPDPHPDVFAARPLIVTGTWKGEPAGKIVVRGIGGNGTAFEKSIDLAEAAAATGVDHPALPVLWARERVRRLEDQAKSADVVREITALGLTHSLLTPYTSFLAIDEVPREVNGLAQAVKQPVPLPKGVSPAAIGNSGPAMVQNGSVPEPGSIGLIAFLVVLLGLQRQRELNAKGN